Protein AF-A0A9D9D6K9-F1 (afdb_monomer)

pLDDT: mean 73.23, std 9.06, range [56.25, 89.06]

Foldseek 3Di:
DDPCVVQVHDPPDDDPPRPKDWDFWDWDWDQDPVGIDIDTHTAIPVRPDDDPVPPPD

Solvent-accessible surface area (backbone atoms only — not comparable to full-atom values): 3899 Å² total; per-residue (Å²): 111,59,71,50,67,76,60,74,46,65,88,94,67,86,60,98,81,67,87,69,49,82,54,62,64,43,80,45,78,40,86,50,99,93,43,80,43,79,44,76,43,73,29,36,66,85,60,81,59,72,49,68,88,55,71,88,111

Radius of gyration: 13.36 Å; Cα contacts (8 Å, |Δi|>4): 63; chains: 1; bounding box: 33×19×32 Å

Sequence (57 aa):
MKFDKHKGVAPYKRFDDMGVYRNGYSDRNFLKRLGEMGIRLPRDREGNFSTELFSRY

Nearest PDB structures (foldseek):
  6xg8-assembly1_A  TM=8.625E-01  e=1.320E-03  Acetivibrio thermocellus ATCC 27405
  2fdo-assembly1_A  TM=5.201E-01  e=3.184E+00  Archaeoglobus fulgidus DSM 4304
  7f2e-assembly6_L  TM=6.055E-01  e=6.391E+00  Severe acute respiratory syndrome coronavirus 2
  8gzu-assembly1_0G  TM=3.600E-01  e=5.998E+00  Tetrahymena thermophila SB210

Mean predicted aligned error: 8.5 Å

Secondary structure (DSSP, 8-state):
--HHHHHTS-TT---TT----EEEEEEEEEEETTEEEEEEEEEETTS----TTSTT-

Structure (mmCIF, N/CA/C/O backbone):
data_AF-A0A9D9D6K9-F1
#
_entry.id   AF-A0A9D9D6K9-F1
#
loop_
_atom_site.group_PDB
_atom_site.id
_atom_site.type_symbol
_atom_site.label_atom_id
_atom_site.label_alt_id
_atom_site.label_comp_id
_atom_site.label_asym_id
_atom_site.label_entity_id
_atom_site.label_seq_id
_atom_site.pdbx_PDB_ins_code
_atom_site.Cartn_x
_atom_site.Cartn_y
_atom_site.Cartn_z
_atom_site.occupancy
_atom_site.B_iso_or_equiv
_atom_site.auth_seq_id
_atom_site.auth_comp_id
_atom_site.auth_asym_id
_atom_site.auth_atom_id
_atom_site.pdbx_PDB_model_num
ATOM 1 N N . MET A 1 1 ? -2.005 6.192 -7.107 1.00 56.25 1 MET A N 1
ATOM 2 C CA . MET A 1 1 ? -1.161 5.538 -8.141 1.00 56.25 1 MET A CA 1
ATOM 3 C C . MET A 1 1 ? -1.284 4.000 -8.108 1.00 56.25 1 MET A C 1
ATOM 5 O O . MET A 1 1 ? -1.315 3.444 -7.017 1.00 56.25 1 MET A O 1
ATOM 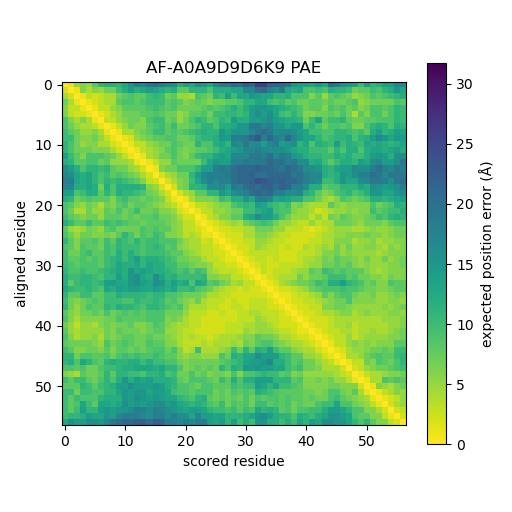9 N N . LYS A 1 2 ? -1.363 3.295 -9.258 1.00 64.19 2 LYS A N 1
ATOM 10 C CA . LYS A 1 2 ? -1.244 1.812 -9.339 1.00 64.19 2 LYS A CA 1
ATOM 11 C C . L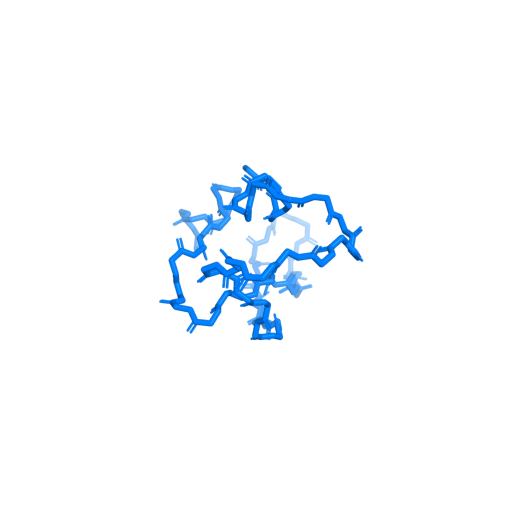YS A 1 2 ? 0.234 1.424 -9.490 1.00 64.19 2 LYS A C 1
ATOM 13 O O . LYS A 1 2 ? 0.949 2.102 -10.219 1.00 64.19 2 LYS A O 1
ATOM 18 N N . PHE A 1 3 ? 0.668 0.331 -8.863 1.00 69.56 3 PHE A N 1
ATOM 19 C CA . PHE A 1 3 ? 2.072 -0.113 -8.865 1.00 69.56 3 PHE A CA 1
ATOM 20 C C . PHE A 1 3 ? 2.673 -0.283 -10.275 1.00 69.56 3 PHE A C 1
ATOM 22 O O . PHE A 1 3 ? 3.829 0.054 -10.501 1.00 69.56 3 PHE A O 1
ATOM 29 N N . ASP A 1 4 ? 1.884 -0.731 -11.252 1.00 69.94 4 ASP A N 1
ATOM 30 C CA . ASP A 1 4 ? 2.371 -0.921 -12.627 1.00 69.94 4 ASP A CA 1
ATOM 31 C C . ASP A 1 4 ? 2.725 0.417 -13.307 1.00 69.94 4 ASP A C 1
ATOM 33 O O . ASP A 1 4 ? 3.674 0.492 -14.082 1.00 69.94 4 ASP A O 1
ATOM 37 N N . LYS A 1 5 ? 2.030 1.509 -12.946 1.00 68.88 5 LYS A N 1
ATOM 38 C CA . LYS A 1 5 ? 2.396 2.862 -13.398 1.00 68.88 5 LYS A CA 1
ATOM 39 C C . LYS A 1 5 ? 3.710 3.338 -12.785 1.00 68.88 5 LYS A C 1
ATOM 41 O O . LYS A 1 5 ? 4.438 4.056 -13.451 1.00 68.88 5 LYS A O 1
ATOM 46 N N . HIS A 1 6 ? 4.011 2.948 -11.546 1.00 70.38 6 HIS A N 1
ATOM 47 C CA . HIS A 1 6 ? 5.277 3.308 -10.902 1.00 70.38 6 HIS A CA 1
ATOM 48 C C . HIS A 1 6 ? 6.469 2.602 -11.549 1.00 70.38 6 HIS A C 1
ATOM 50 O O . HIS A 1 6 ? 7.516 3.206 -11.723 1.00 70.38 6 HIS A O 1
ATOM 56 N N . LYS A 1 7 ? 6.285 1.350 -11.974 1.00 70.12 7 LYS A N 1
ATOM 57 C CA . LYS A 1 7 ? 7.302 0.644 -12.753 1.00 70.12 7 LYS A CA 1
ATOM 58 C C . LYS A 1 7 ? 7.459 1.159 -14.181 1.00 70.12 7 LYS A C 1
ATOM 60 O O . LYS A 1 7 ? 8.459 0.852 -14.812 1.00 70.12 7 LYS A O 1
ATOM 65 N N . GLY A 1 8 ? 6.460 1.860 -14.717 1.00 68.31 8 GLY A N 1
ATOM 66 C CA . GLY A 1 8 ? 6.434 2.264 -16.124 1.00 68.31 8 GLY A CA 1
ATOM 67 C C . GLY A 1 8 ? 6.283 1.095 -17.109 1.00 68.31 8 GLY A C 1
ATOM 68 O O . GLY A 1 8 ? 6.390 1.301 -18.314 1.00 68.31 8 GLY A O 1
ATOM 69 N N . VAL A 1 9 ? 6.013 -0.127 -16.629 1.00 67.94 9 VA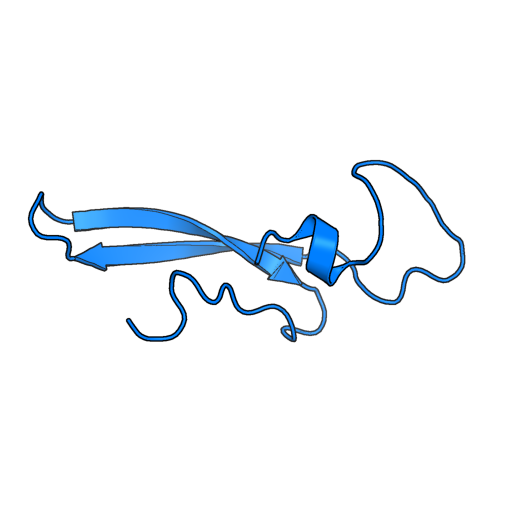L A N 1
ATOM 70 C CA . VAL A 1 9 ? 5.936 -1.338 -17.461 1.00 67.94 9 VAL A CA 1
ATOM 71 C C . VAL A 1 9 ? 4.691 -2.158 -17.129 1.00 67.94 9 VAL A C 1
ATOM 73 O O . VAL A 1 9 ? 4.269 -2.253 -15.976 1.00 67.94 9 VAL A O 1
ATOM 76 N N . ALA A 1 10 ? 4.108 -2.776 -18.157 1.00 66.44 10 ALA A N 1
ATOM 77 C CA . ALA A 1 10 ? 2.961 -3.668 -18.022 1.00 66.44 10 ALA A CA 1
ATOM 78 C C . ALA A 1 10 ? 3.322 -4.977 -17.278 1.00 66.44 10 ALA A C 1
ATOM 80 O O . ALA A 1 10 ? 4.482 -5.405 -17.316 1.00 66.44 10 ALA A O 1
ATOM 81 N N . PRO A 1 11 ? 2.344 -5.651 -16.639 1.00 63.94 11 PRO A N 1
ATOM 82 C CA . PRO A 1 11 ? 2.569 -6.925 -15.959 1.00 63.94 11 PRO A CA 1
ATOM 83 C C . PRO A 1 11 ? 3.206 -7.963 -16.896 1.00 63.94 11 PRO A C 1
ATOM 85 O O . PRO A 1 11 ? 2.806 -8.078 -18.051 1.00 63.94 11 PRO A O 1
ATOM 88 N N . TYR A 1 12 ? 4.178 -8.730 -16.390 1.00 64.75 12 TYR A N 1
ATOM 89 C CA . TYR A 1 12 ? 4.862 -9.834 -17.094 1.00 64.75 12 TYR A CA 1
ATOM 90 C C . TYR A 1 12 ? 5.736 -9.455 -18.302 1.00 64.75 12 TYR A C 1
ATOM 92 O O . TYR A 1 12 ? 6.343 -10.337 -18.908 1.00 64.75 12 TYR A O 1
ATOM 100 N N . LYS A 1 13 ? 5.872 -8.168 -18.634 1.00 63.84 13 LYS A N 1
ATOM 101 C CA . LYS A 1 13 ? 6.774 -7.713 -19.699 1.00 63.84 13 LYS A CA 1
ATOM 102 C C . LYS A 1 13 ? 8.205 -7.651 -19.164 1.00 63.84 13 LYS A C 1
ATOM 104 O O . LYS A 1 13 ? 8.428 -7.012 -18.144 1.00 63.84 13 LYS A O 1
ATOM 109 N N . ARG A 1 14 ? 9.159 -8.317 -19.818 1.00 61.84 14 ARG A N 1
ATOM 110 C CA . ARG A 1 14 ? 10.590 -8.270 -19.465 1.00 61.84 14 ARG A CA 1
ATOM 111 C C . ARG A 1 14 ? 11.303 -7.230 -20.331 1.00 61.84 14 ARG A C 1
ATOM 113 O O . ARG A 1 14 ? 11.053 -7.171 -21.529 1.00 61.84 14 ARG A O 1
ATOM 120 N N . PHE A 1 15 ? 12.144 -6.417 -19.708 1.00 66.06 15 PHE A N 1
ATOM 121 C CA . PHE A 1 15 ? 13.063 -5.474 -20.346 1.00 66.06 15 PHE A CA 1
ATOM 122 C C . PHE A 1 15 ? 14.419 -5.643 -19.660 1.00 66.06 15 PHE A C 1
ATOM 124 O O . PHE A 1 15 ? 14.440 -5.830 -18.443 1.00 66.06 15 PHE A O 1
ATOM 131 N N . ASP A 1 16 ? 15.512 -5.582 -20.420 1.00 62.16 16 ASP A N 1
ATOM 132 C CA . ASP A 1 16 ? 16.871 -5.740 -19.877 1.00 62.16 16 ASP A CA 1
ATOM 133 C C . ASP A 1 16 ? 17.245 -4.630 -18.879 1.00 62.16 16 ASP A C 1
ATOM 135 O O . ASP A 1 16 ? 18.031 -4.861 -17.968 1.00 62.16 16 ASP A O 1
ATOM 139 N N . ASP A 1 17 ? 16.607 -3.461 -18.984 1.00 61.25 17 ASP A N 1
ATOM 140 C CA . ASP A 1 17 ? 16.895 -2.265 -18.181 1.00 61.25 17 ASP A CA 1
ATOM 141 C C . ASP A 1 17 ? 15.847 -2.022 -17.072 1.00 61.25 17 ASP A C 1
ATOM 143 O O . ASP A 1 17 ? 15.461 -0.894 -16.757 1.00 61.25 17 ASP A O 1
ATOM 147 N N . MET A 1 18 ? 15.284 -3.098 -16.503 1.00 63.41 18 MET A N 1
ATOM 148 C CA . MET A 1 18 ? 14.335 -2.974 -15.391 1.00 63.41 18 MET A CA 1
ATOM 149 C C . MET A 1 18 ? 15.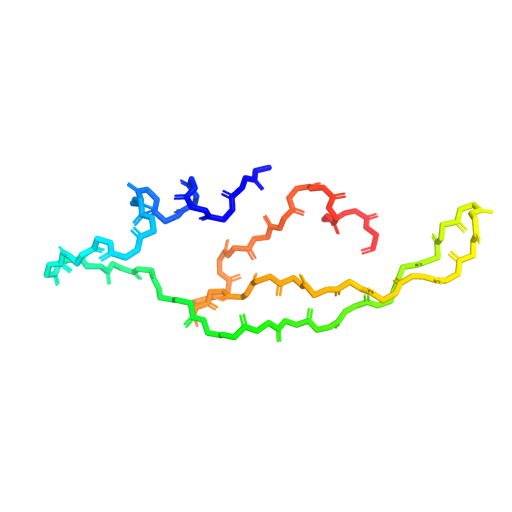039 -2.404 -14.153 1.00 63.41 18 MET A C 1
ATOM 151 O O . MET A 1 18 ? 15.635 -3.143 -13.379 1.00 63.41 18 MET A O 1
ATOM 155 N N . GLY A 1 19 ? 14.916 -1.097 -13.922 1.00 63.19 19 GLY A N 1
ATOM 156 C CA . GLY A 1 19 ? 15.403 -0.458 -12.693 1.00 63.19 19 GLY A CA 1
ATOM 157 C C . GLY A 1 19 ? 14.582 -0.801 -11.441 1.00 63.19 19 GLY A C 1
ATOM 158 O O . GLY A 1 19 ? 15.053 -0.624 -10.327 1.00 63.19 19 GLY A O 1
ATOM 159 N N . VAL A 1 20 ? 13.353 -1.314 -11.594 1.00 66.69 20 VAL A N 1
ATOM 160 C CA . VAL A 1 20 ? 12.375 -1.404 -10.493 1.00 66.69 20 VAL A CA 1
ATOM 161 C C . VAL A 1 20 ? 11.777 -2.816 -10.399 1.00 66.69 20 VAL A C 1
ATOM 163 O O . VAL A 1 20 ? 11.043 -3.278 -11.284 1.00 66.69 20 VAL A O 1
ATOM 166 N N . TYR A 1 21 ? 12.035 -3.524 -9.293 1.00 71.12 21 TYR A N 1
ATOM 167 C CA . TYR A 1 21 ? 11.667 -4.935 -9.087 1.00 71.12 21 TYR A CA 1
ATOM 168 C C . TYR A 1 21 ? 10.714 -5.128 -7.905 1.00 71.12 21 TYR A C 1
ATOM 170 O O . TYR A 1 21 ? 10.923 -4.617 -6.817 1.00 71.12 21 TYR A O 1
ATOM 178 N N . ARG A 1 22 ? 9.677 -5.968 -8.074 1.00 73.75 22 ARG A N 1
ATOM 179 C CA . ARG A 1 22 ? 8.752 -6.255 -6.961 1.00 73.75 22 ARG A CA 1
ATOM 180 C C . ARG A 1 22 ? 9.524 -7.044 -5.913 1.00 73.75 22 ARG A C 1
ATOM 182 O O . ARG A 1 22 ? 10.097 -8.073 -6.257 1.00 73.75 22 ARG A O 1
ATOM 189 N N . ASN A 1 23 ? 9.474 -6.598 -4.664 1.00 81.94 23 ASN A N 1
ATOM 190 C CA . ASN A 1 23 ? 10.064 -7.294 -3.528 1.00 81.94 23 ASN A CA 1
ATOM 191 C C . ASN A 1 23 ? 8.980 -7.644 -2.501 1.00 81.94 23 ASN A C 1
ATOM 193 O O . ASN A 1 23 ? 8.966 -7.152 -1.373 1.00 81.94 23 ASN A O 1
ATOM 197 N N . GLY A 1 24 ? 8.026 -8.465 -2.944 1.00 80.75 24 GLY A N 1
ATOM 198 C CA . GLY A 1 24 ? 6.940 -8.965 -2.108 1.00 80.75 24 GLY A CA 1
ATOM 199 C C . GLY A 1 24 ? 5.887 -7.919 -1.734 1.00 80.75 24 GLY A C 1
ATOM 200 O O . GLY A 1 24 ? 5.652 -6.937 -2.447 1.00 80.75 24 GLY A O 1
ATOM 201 N N . TYR A 1 25 ? 5.220 -8.182 -0.613 1.00 81.31 25 TYR A N 1
ATOM 202 C CA . TYR A 1 25 ? 4.147 -7.365 -0.061 1.00 81.31 25 TYR A CA 1
ATOM 203 C C . TYR A 1 25 ? 4.448 -7.044 1.401 1.00 81.31 25 TYR A C 1
ATOM 205 O O . TYR A 1 25 ? 5.049 -7.844 2.111 1.00 81.31 25 TYR A O 1
ATOM 213 N N . SER A 1 26 ? 4.016 -5.870 1.843 1.00 81.75 26 SER A N 1
ATOM 214 C CA . SER A 1 26 ? 3.979 -5.492 3.250 1.00 81.75 26 SER A CA 1
ATOM 215 C C . SER A 1 26 ? 2.532 -5.543 3.717 1.00 81.75 26 SER A C 1
ATOM 217 O O . SER A 1 26 ? 1.696 -4.831 3.157 1.00 81.75 26 SER A O 1
ATOM 219 N N . ASP A 1 27 ? 2.236 -6.343 4.735 1.00 82.06 27 ASP A N 1
ATOM 220 C CA . ASP A 1 27 ? 0.943 -6.281 5.412 1.00 82.06 27 ASP A CA 1
ATOM 221 C C . ASP A 1 27 ? 0.871 -5.002 6.262 1.00 82.06 27 ASP A C 1
ATOM 223 O O . ASP A 1 27 ? 1.846 -4.611 6.912 1.00 82.06 27 ASP A O 1
ATOM 227 N N . ARG A 1 28 ? -0.272 -4.315 6.213 1.00 83.88 28 ARG A N 1
ATOM 228 C CA . ARG A 1 28 ? -0.603 -3.190 7.094 1.00 83.88 28 ARG A CA 1
ATOM 229 C C . ARG A 1 28 ? -2.059 -3.277 7.519 1.00 83.88 28 ARG A C 1
ATOM 231 O O . ARG A 1 28 ? -2.932 -3.484 6.676 1.00 83.88 28 ARG A O 1
ATOM 238 N N . ASN A 1 29 ? -2.312 -3.041 8.799 1.00 83.31 29 ASN A N 1
ATOM 239 C CA . ASN A 1 29 ? -3.664 -2.928 9.326 1.00 83.31 29 ASN A CA 1
ATOM 240 C C . ASN A 1 29 ? -4.098 -1.467 9.318 1.00 83.31 29 ASN A C 1
ATOM 242 O O . ASN A 1 29 ? -3.369 -0.586 9.771 1.00 83.31 29 ASN A O 1
ATOM 246 N N . PHE A 1 30 ? -5.294 -1.217 8.797 1.00 80.94 30 PHE A N 1
ATOM 247 C CA . PHE A 1 30 ? -5.901 0.102 8.774 1.00 80.94 30 PHE A CA 1
ATOM 248 C C . PHE A 1 30 ? -7.193 0.092 9.571 1.00 80.94 30 PHE A C 1
ATOM 250 O O . PHE A 1 30 ? -8.088 -0.713 9.319 1.00 80.94 30 PHE A O 1
ATOM 257 N N . LEU A 1 31 ? -7.322 1.059 10.471 1.00 83.75 31 LEU A N 1
ATOM 258 C CA . LEU A 1 31 ? -8.584 1.353 11.132 1.00 83.75 31 LEU A CA 1
ATOM 259 C C . LEU A 1 31 ? -9.425 2.229 10.204 1.00 83.75 31 LEU A C 1
ATOM 261 O O . LEU A 1 31 ? -9.061 3.362 9.877 1.00 83.75 31 LEU A O 1
ATOM 265 N N . LYS A 1 32 ? -10.546 1.688 9.735 1.00 80.00 32 LYS A N 1
ATOM 266 C CA . LYS A 1 32 ? -11.550 2.415 8.957 1.00 80.00 32 LYS A CA 1
ATOM 267 C C . LYS A 1 32 ? -12.849 2.476 9.749 1.00 80.00 32 LYS A C 1
ATOM 269 O O . LYS A 1 32 ? -13.025 1.796 10.753 1.00 80.00 32 LYS A O 1
ATOM 274 N N . ARG A 1 33 ? -13.801 3.279 9.269 1.00 86.06 33 ARG A N 1
ATOM 275 C CA . ARG A 1 33 ? -15.123 3.415 9.903 1.00 86.06 33 ARG A CA 1
ATOM 276 C C . ARG A 1 33 ? -1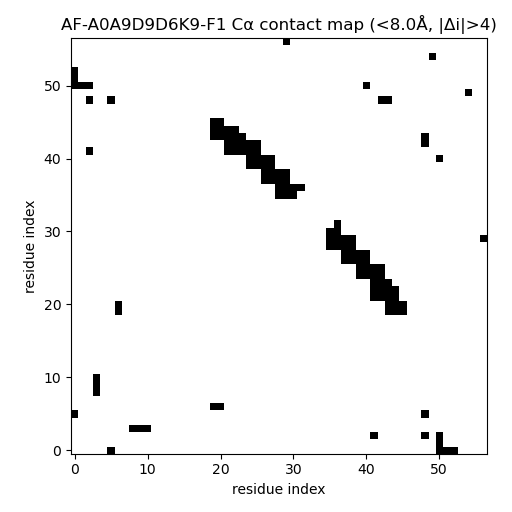5.867 2.078 10.033 1.00 86.06 33 ARG A C 1
ATOM 278 O O . ARG A 1 33 ? -16.678 1.929 10.933 1.00 86.06 33 ARG A O 1
ATOM 2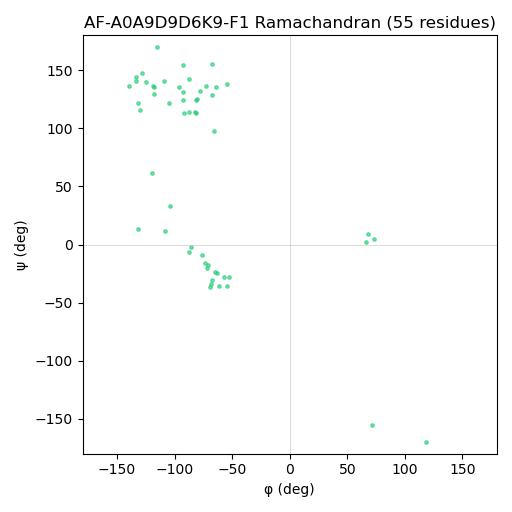85 N N . LEU A 1 34 ? -15.583 1.129 9.138 1.00 86.50 34 LEU A N 1
ATOM 286 C CA . LEU A 1 34 ? -16.172 -0.211 9.133 1.00 86.50 34 LEU A CA 1
ATOM 287 C C . LEU A 1 34 ? -15.438 -1.217 10.045 1.00 86.50 34 LEU A C 1
ATOM 289 O O . LEU A 1 34 ? -15.855 -2.367 10.113 1.0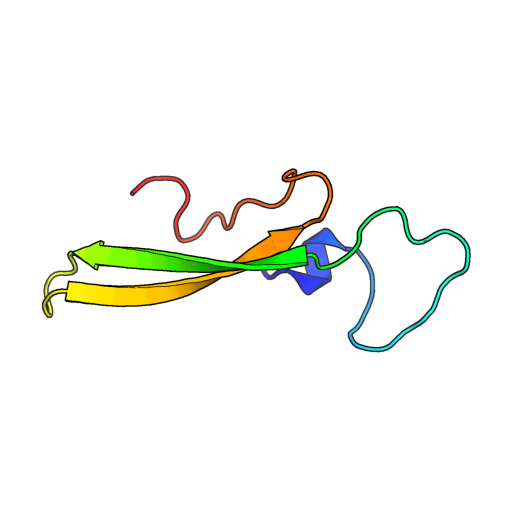0 86.50 34 LEU A O 1
ATOM 293 N N . GLY A 1 35 ? -14.348 -0.811 10.706 1.00 87.00 35 GLY A N 1
ATOM 294 C CA . GLY A 1 35 ? -13.496 -1.680 11.520 1.00 87.00 35 GLY A CA 1
ATOM 295 C C . GLY A 1 35 ? -12.054 -1.770 11.016 1.00 87.00 35 GLY A C 1
ATOM 296 O O . GLY A 1 35 ? -11.620 -0.999 10.153 1.00 87.00 35 GLY A O 1
ATOM 297 N N . GLU A 1 36 ? -11.300 -2.707 11.589 1.00 89.06 36 GLU A N 1
ATOM 298 C CA . GLU A 1 36 ? -9.917 -2.996 11.206 1.00 89.06 36 GLU A CA 1
ATOM 299 C C . GLU A 1 36 ? -9.871 -3.825 9.917 1.00 89.06 36 GLU A C 1
ATOM 301 O O . GLU A 1 36 ? -10.575 -4.823 9.771 1.00 89.06 36 GLU A O 1
ATOM 306 N N . MET A 1 37 ? -9.034 -3.407 8.970 1.00 87.12 37 MET A N 1
ATOM 307 C CA . MET A 1 37 ? -8.824 -4.113 7.711 1.00 87.12 37 MET A CA 1
ATOM 308 C C . MET A 1 37 ? -7.330 -4.275 7.438 1.00 87.12 37 MET A C 1
ATOM 310 O O . MET A 1 37 ? -6.604 -3.286 7.325 1.00 87.12 37 MET A O 1
ATOM 314 N N . GLY A 1 38 ? -6.886 -5.523 7.291 1.00 86.25 38 GLY A N 1
ATOM 315 C CA . GLY A 1 38 ? -5.535 -5.858 6.845 1.00 86.25 38 GLY A CA 1
ATOM 316 C C . GLY A 1 38 ? -5.422 -5.769 5.324 1.00 86.25 38 GLY A C 1
ATOM 317 O O . GLY A 1 38 ? -6.190 -6.401 4.599 1.00 86.25 38 GLY A O 1
ATOM 318 N N . ILE A 1 39 ? -4.473 -4.979 4.827 1.00 85.75 39 ILE A N 1
ATOM 319 C CA . ILE A 1 39 ? -4.227 -4.782 3.396 1.00 85.75 39 ILE A CA 1
ATOM 320 C C . ILE A 1 39 ? -2.765 -5.099 3.081 1.00 85.75 39 ILE A C 1
ATOM 322 O O . ILE A 1 39 ? -1.852 -4.702 3.803 1.00 85.75 39 ILE A O 1
ATOM 326 N N . ARG A 1 40 ? -2.544 -5.767 1.946 1.00 84.38 40 ARG A N 1
ATOM 327 C CA . ARG A 1 40 ? -1.214 -6.035 1.389 1.00 84.38 40 ARG A CA 1
ATOM 328 C C . ARG A 1 40 ? -0.799 -4.938 0.426 1.00 84.38 40 ARG A C 1
ATOM 330 O O . ARG A 1 40 ? -1.361 -4.807 -0.661 1.00 84.38 40 ARG A O 1
ATOM 337 N N . LEU A 1 41 ? 0.224 -4.180 0.800 1.00 83.62 41 LEU A N 1
ATOM 338 C CA . LEU A 1 41 ? 0.821 -3.158 -0.050 1.00 83.62 41 LEU A CA 1
ATOM 339 C C . LEU A 1 41 ? 1.990 -3.758 -0.837 1.00 83.62 41 LEU A C 1
ATOM 341 O O . LEU A 1 41 ? 2.902 -4.315 -0.225 1.00 83.62 41 LEU A O 1
ATOM 345 N N . PRO A 1 42 ? 1.998 -3.670 -2.177 1.00 82.62 42 PRO A N 1
ATOM 346 C CA . PRO A 1 42 ? 3.131 -4.138 -2.963 1.00 82.62 42 PRO A CA 1
ATOM 347 C C . PRO A 1 42 ? 4.365 -3.299 -2.632 1.00 82.62 42 PRO A C 1
ATOM 349 O O . PRO A 1 42 ? 4.280 -2.073 -2.559 1.00 82.62 42 PRO A O 1
ATOM 352 N N . ARG A 1 43 ? 5.506 -3.961 -2.445 1.00 79.75 43 ARG A N 1
ATOM 353 C CA . ARG A 1 43 ? 6.776 -3.311 -2.126 1.00 79.75 43 ARG A CA 1
ATOM 354 C C . ARG A 1 43 ? 7.717 -3.395 -3.324 1.00 79.75 43 ARG A C 1
ATOM 356 O O . ARG A 1 43 ? 7.760 -4.403 -4.034 1.00 79.75 43 ARG A O 1
ATOM 363 N N . ASP A 1 44 ? 8.449 -2.317 -3.555 1.00 80.94 44 ASP A N 1
ATOM 364 C CA . ASP A 1 44 ? 9.549 -2.293 -4.511 1.00 80.94 44 ASP A CA 1
ATOM 365 C C . ASP A 1 44 ? 10.885 -2.611 -3.820 1.00 80.94 44 ASP A C 1
ATOM 367 O O . ASP A 1 44 ? 11.026 -2.411 -2.613 1.00 80.94 44 ASP A O 1
ATOM 371 N N . ARG A 1 45 ? 11.858 -3.128 -4.573 1.00 75.50 45 ARG A N 1
ATOM 372 C CA . ARG A 1 45 ? 13.184 -3.493 -4.062 1.00 75.50 45 ARG A CA 1
ATOM 373 C C . ARG A 1 45 ? 13.937 -2.293 -3.498 1.00 75.50 45 ARG A C 1
ATOM 375 O O . ARG A 1 45 ? 14.618 -2.458 -2.491 1.00 75.50 45 ARG A O 1
ATOM 382 N N . GLU A 1 46 ?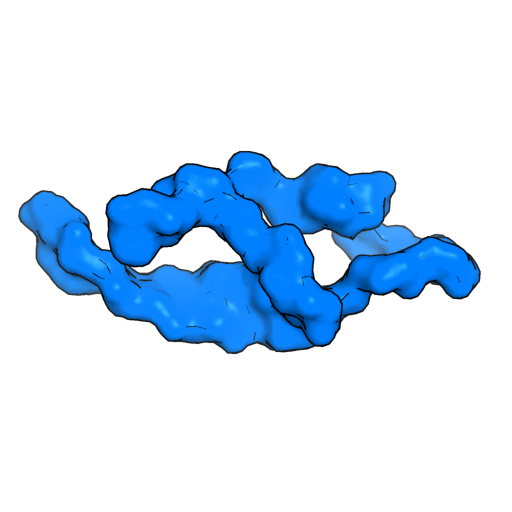 13.776 -1.116 -4.095 1.00 71.31 46 GLU A N 1
ATOM 383 C CA . GLU A 1 46 ? 14.422 0.112 -3.626 1.00 71.31 46 GLU A CA 1
ATOM 384 C C . GLU A 1 46 ? 13.596 0.857 -2.567 1.00 71.31 46 GLU A C 1
ATOM 386 O O . GLU A 1 46 ? 14.064 1.825 -1.982 1.00 71.31 46 GLU A O 1
ATOM 391 N N . GLY A 1 47 ? 12.361 0.418 -2.286 1.00 68.56 47 GLY A N 1
ATOM 392 C CA . GLY A 1 47 ? 11.485 1.072 -1.306 1.00 68.56 47 GLY A CA 1
ATOM 393 C C . GLY A 1 47 ? 10.893 2.412 -1.767 1.00 68.56 47 GLY A C 1
ATOM 394 O O . GLY A 1 47 ? 10.159 3.039 -1.007 1.00 68.56 47 GLY A O 1
ATOM 395 N N . ASN A 1 48 ? 11.138 2.814 -3.017 1.00 70.44 48 ASN A N 1
ATOM 396 C CA . ASN A 1 48 ? 10.701 4.091 -3.593 1.00 70.44 48 ASN A CA 1
ATOM 397 C C . ASN A 1 48 ? 9.205 4.131 -3.956 1.00 70.44 48 ASN A C 1
ATOM 399 O O . ASN A 1 48 ? 8.653 5.190 -4.265 1.00 70.44 48 ASN A O 1
ATOM 403 N N . PHE A 1 49 ? 8.515 2.988 -3.902 1.00 72.44 49 PHE A N 1
ATOM 404 C CA . PHE A 1 49 ? 7.076 2.926 -4.125 1.00 72.44 49 PHE A CA 1
ATOM 405 C C . PHE A 1 49 ? 6.293 3.161 -2.831 1.00 72.44 49 PHE A C 1
ATOM 407 O O . PHE A 1 49 ? 6.265 2.306 -1.945 1.00 72.44 49 PHE A O 1
ATOM 414 N N . SER A 1 50 ? 5.552 4.267 -2.774 1.00 66.31 50 SER A N 1
ATOM 415 C CA . SER A 1 50 ? 4.505 4.485 -1.776 1.00 66.31 50 SER A CA 1
ATOM 416 C C . SER A 1 50 ? 3.154 4.633 -2.464 1.00 66.31 50 SER A C 1
ATOM 418 O O . SER A 1 50 ? 3.015 5.306 -3.487 1.00 66.31 50 SER A O 1
ATOM 420 N N . THR A 1 51 ? 2.130 3.977 -1.920 1.00 70.75 51 THR A N 1
ATOM 421 C CA . THR A 1 51 ? 0.780 4.095 -2.474 1.00 70.75 51 THR A CA 1
ATOM 422 C C . THR A 1 51 ? 0.156 5.386 -1.951 1.00 70.75 51 THR A C 1
ATOM 424 O O . THR A 1 51 ? -0.155 5.469 -0.769 1.00 70.75 51 THR A O 1
ATOM 427 N N . GLU A 1 52 ? -0.090 6.367 -2.824 1.00 68.38 52 GLU A N 1
ATOM 428 C CA . GLU A 1 52 ? -0.748 7.645 -2.462 1.00 68.38 52 GLU A CA 1
ATOM 429 C C . GLU A 1 52 ? -2.088 7.461 -1.731 1.00 68.38 52 GLU A C 1
ATOM 431 O O . GLU A 1 52 ? -2.488 8.300 -0.934 1.00 68.38 52 GLU A O 1
ATOM 436 N N . LEU A 1 53 ? -2.784 6.347 -1.985 1.00 69.81 53 LEU A N 1
ATOM 437 C CA . LEU A 1 53 ? -4.061 6.030 -1.342 1.00 69.81 53 LEU A CA 1
ATOM 438 C C . LEU A 1 53 ? -3.921 5.806 0.178 1.00 69.81 53 LEU A C 1
ATOM 440 O O . LEU A 1 53 ? -4.893 5.946 0.916 1.00 69.81 53 LEU A O 1
ATOM 444 N N . PHE A 1 54 ? -2.722 5.439 0.637 1.00 67.56 54 PHE A N 1
ATOM 445 C CA . PHE A 1 54 ? -2.444 5.028 2.014 1.00 67.56 54 PHE A CA 1
ATOM 446 C C . PHE A 1 54 ? -1.218 5.730 2.613 1.00 67.56 54 PHE A C 1
ATOM 448 O O . PHE A 1 54 ? -0.721 5.305 3.648 1.00 67.56 54 PHE A O 1
ATOM 455 N N . SER A 1 55 ? -0.710 6.794 1.987 1.00 64.62 55 SER A N 1
ATOM 456 C CA . SER A 1 55 ? 0.498 7.495 2.444 1.00 64.62 55 SER A CA 1
ATOM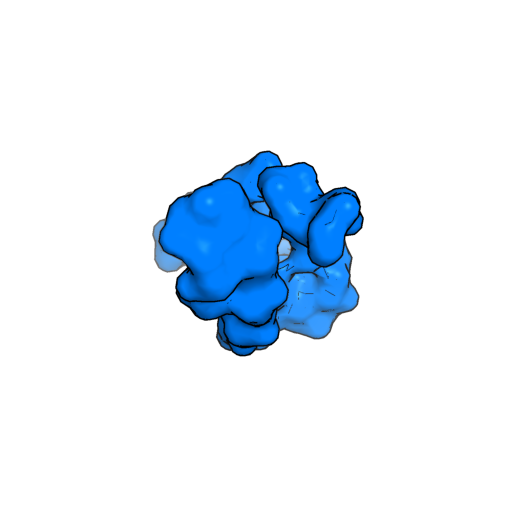 457 C C . SER A 1 55 ? 0.284 8.352 3.697 1.00 64.62 55 SER A C 1
ATOM 459 O O . SER A 1 55 ? 1.258 8.741 4.332 1.00 64.62 55 SER A O 1
ATOM 461 N N . ARG A 1 56 ? -0.972 8.656 4.053 1.00 59.25 56 ARG A N 1
ATOM 462 C CA . ARG A 1 56 ? -1.336 9.581 5.142 1.00 59.25 56 ARG A CA 1
ATOM 463 C C . ARG A 1 56 ? -1.926 8.899 6.385 1.00 59.25 56 ARG A C 1
ATOM 465 O O . ARG A 1 56 ? -2.486 9.591 7.230 1.00 59.25 56 ARG A O 1
ATOM 472 N N . TYR A 1 57 ? -1.840 7.572 6.467 1.00 56.66 57 TYR A N 1
ATOM 473 C CA . TYR A 1 57 ? -2.374 6.770 7.569 1.00 56.66 57 TYR A CA 1
ATOM 474 C C . TYR A 1 57 ? -1.325 5.811 8.117 1.00 56.66 57 TYR A C 1
ATOM 476 O O . TYR A 1 57 ? -0.561 5.243 7.299 1.00 56.66 57 TYR A O 1
#